Protein 4UOT (pdb70)

Foldseek 3Di:
DVVVVVVVVVVVVVVVVVVVVVVVVVVVVVVVD/DVVVVVVVVVVVVVVVVVVVVVVVVVVVVVVVD/DVVVVVVVVVVVVVVVVVVVVVVVVVVVVVVVD/DVVVVVVVVVVVVVVVVVVVVVVVVVVVVVVVD/DVVVVVVVVVVVVVVVVVVVVVVVVVVVVVVVD

Secondary structure (P-SEA, 3-state):
caaaaaaaaaaaaaaaaaaaaaaaaaaaaaaac/caaaaaaaaaaaaaaaaaaaaaaaaaaaaaaac/caaaaaaaaaaaaaaaaaaaaaaaaaaaaaaac/caaaaaaaaaaaaaaaaaaaaaaaaaaaaaaac/caaaaaaaaaaaaaaaaaaaaaaaaaaaaaaac

Structure (mmCIF, N/CA/C/O backbone):
data_4UOT
#
_entry.id   4UOT
#
_cell.length_a   55.400
_cell.length_b   88.020
_cell.length_c   103.710
_cell.angle_alpha   90.00
_cell.angle_beta   90.00
_cell.angle_gamma   90.00
#
_symmetry.space_group_name_H-M   'C 2 2 21'
#
loop_
_entity.id
_entity.type
_entity.pdbx_description
1 polymer 'DESIGNED HELICAL BUNDLE 5H2L'
2 water water
#
loop_
_atom_site.group_PDB
_atom_site.id
_atom_site.type_symbol
_atom_site.label_atom_id
_atom_site.label_alt_id
_atom_site.label_comp_id
_atom_site.label_asym_id
_atom_site.label_entity_id
_atom_site.label_seq_id
_atom_site.pdbx_PDB_ins_code
_atom_site.Cartn_x
_atom_site.Cartn_y
_atom_site.Cartn_z
_atom_site.occupancy
_atom_site.B_iso_or_equiv
_atom_site.auth_seq_id
_atom_site.auth_comp_id
_atom_site.auth_asym_id
_atom_site.auth_atom_id
_atom_site.pdbx_PDB_model_num
ATOM 7 N N A THR A 1 2 ? -8.353 -6.642 14.705 0.50 10.39 1 THR A N 1
ATOM 8 N N B THR A 1 2 ? -8.253 -6.642 14.705 0.50 10.45 1 THR A N 1
ATOM 9 C CA A THR A 1 2 ? -7.937 -7.746 13.828 0.50 12.32 1 THR A CA 1
ATOM 10 C CA B THR A 1 2 ? -7.837 -7.746 13.828 0.50 12.31 1 THR A CA 1
ATOM 11 C C A THR A 1 2 ? -6.446 -7.963 13.820 0.50 11.35 1 THR A C 1
ATOM 12 C C B THR A 1 2 ? -6.346 -7.963 13.820 0.50 11.40 1 THR A C 1
ATOM 13 O O A THR A 1 2 ? -5.997 -9.114 13.820 0.50 13.33 1 T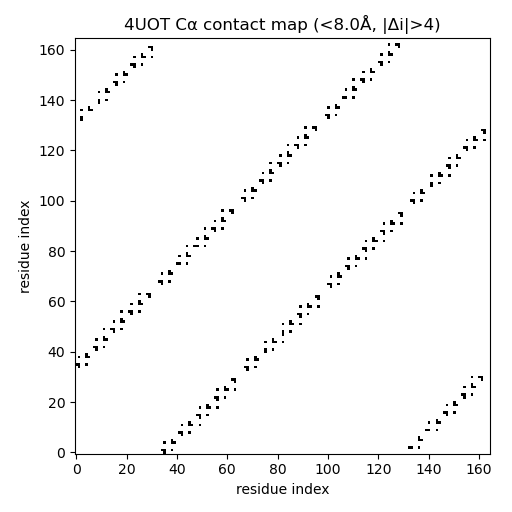HR A O 1
ATOM 14 O O B THR A 1 2 ? -5.897 -9.114 13.820 0.50 13.33 1 THR A O 1
ATOM 21 N N . GLN A 1 3 ? -5.669 -6.889 13.815 1.00 8.53 2 GLN A N 1
ATOM 22 C CA . GLN A 1 3 ? -4.209 -7.022 13.776 1.00 10.29 2 GLN A CA 1
ATOM 23 C C . GLN A 1 3 ? -3.655 -7.653 15.057 1.00 12.76 2 GLN A C 1
ATOM 24 O O . GLN A 1 3 ? -2.743 -8.479 15.002 1.00 13.01 2 GLN A O 1
ATOM 30 N N . GLU A 1 4 ? -4.235 -7.270 16.178 1.00 11.36 3 GLU A N 1
ATOM 31 C CA . GLU A 1 4 ? -3.804 -7.847 17.442 1.00 10.16 3 GLU A CA 1
ATOM 32 C C . GLU A 1 4 ? -4.083 -9.375 17.429 1.00 11.14 3 GLU A C 1
ATOM 33 O O . GLU A 1 4 ? -3.296 -10.161 17.856 1.00 9.43 3 GLU A O 1
ATOM 39 N N . TYR A 1 5 ? -5.240 -9.752 16.888 1.00 8.49 4 TYR A N 1
ATOM 40 C CA . TYR A 1 5 ? -5.592 -11.136 16.831 1.00 9.72 4 TYR A CA 1
ATOM 41 C C . TYR A 1 5 ? -4.595 -11.961 15.985 1.00 12.66 4 TYR A C 1
ATOM 42 O O . TYR A 1 5 ? -4.246 -13.036 16.327 1.00 8.99 4 TYR A O 1
ATOM 51 N N . LEU A 1 6 ? -4.256 -11.441 14.826 1.00 7.39 5 LEU A N 1
ATOM 52 C CA . LEU A 1 6 ? -3.320 -12.110 13.956 1.00 8.95 5 LEU A CA 1
ATOM 53 C C . LEU A 1 6 ? -1.895 -12.193 14.576 1.00 8.75 5 LEU A C 1
ATOM 54 O O . LEU A 1 6 ? -1.256 -13.166 14.432 1.00 8.79 5 LEU A O 1
ATOM 59 N N . LEU A 1 7 ? -1.488 -11.131 15.239 1.00 5.86 6 LEU A N 1
ATOM 60 C CA . LEU A 1 7 ? -0.176 -11.177 15.890 1.00 6.57 6 LEU A CA 1
ATOM 61 C C . LEU A 1 7 ? -0.200 -12.293 16.928 1.00 9.78 6 LEU A C 1
ATOM 62 O O . LEU A 1 7 ? 0.736 -12.951 17.099 1.00 9.43 6 LEU A O 1
ATOM 67 N N . LYS A 1 8 ? -1.312 -12.416 17.625 1.00 8.03 7 LYS A N 1
ATOM 68 C CA . LYS A 1 8 ? -1.428 -13.498 18.614 1.00 7.20 7 LYS A CA 1
ATOM 69 C C . LYS A 1 8 ? -1.438 -14.892 17.982 1.00 12.02 7 LYS A C 1
ATOM 70 O O . LYS A 1 8 ? -0.917 -15.836 18.540 1.00 11.88 7 LYS A O 1
ATOM 76 N N . GLU A 1 9 ? -2.097 -15.004 16.841 1.00 8.66 8 GLU A N 1
ATOM 77 C CA . GLU A 1 9 ? -2.035 -16.248 16.113 1.00 10.57 8 GLU A CA 1
ATOM 78 C C . GLU A 1 9 ? -0.573 -16.551 15.678 1.00 9.96 8 GLU A C 1
ATOM 79 O O . GLU A 1 9 ? -0.143 -17.667 15.676 1.00 9.66 8 GLU A O 1
ATOM 85 N N . ILE A 1 10 ? 0.151 -15.510 15.287 1.00 6.28 9 ILE A N 1
ATOM 86 C CA . ILE A 1 10 ? 1.556 -15.707 14.921 1.00 5.40 9 ILE A CA 1
ATOM 87 C C . ILE A 1 10 ? 2.365 -16.208 16.147 1.00 9.05 9 ILE A C 1
ATOM 88 O O . ILE A 1 10 ? 3.184 -17.067 16.031 1.00 8.51 9 ILE A O 1
ATOM 93 N N . MET A 1 11 ? 2.085 -15.615 17.291 1.00 5.33 10 MET A N 1
ATOM 94 C CA . MET A 1 11 ? 2.760 -16.065 18.496 1.00 9.29 10 MET A CA 1
ATOM 95 C C . MET A 1 11 ? 2.472 -17.556 18.735 1.00 10.09 10 MET A C 1
ATOM 96 O O . MET A 1 11 ? 3.349 -18.248 19.080 1.00 10.99 10 MET A O 1
ATOM 101 N N . LYS A 1 12 ? 1.248 -18.010 18.514 1.00 8.30 11 LYS A N 1
ATOM 102 C CA . LYS A 1 12 ? 0.965 -19.439 18.721 1.00 7.32 11 LYS A CA 1
ATOM 103 C C . LYS A 1 12 ? 1.774 -20.310 17.775 1.00 8.39 11 LYS A C 1
ATOM 104 O O . LYS A 1 12 ? 2.222 -21.342 18.159 1.00 9.97 11 LYS A O 1
ATOM 110 N N . LEU A 1 13 ? 1.908 -19.863 16.533 1.00 6.31 12 LEU A N 1
ATOM 111 C CA . LEU A 1 13 ? 2.760 -20.631 15.598 1.00 8.11 12 LEU A CA 1
ATOM 112 C C . LEU A 1 13 ? 4.261 -20.678 16.023 1.00 9.86 12 LEU A C 1
ATOM 113 O O . LEU A 1 13 ? 4.911 -21.655 15.818 1.00 7.72 12 LEU A O 1
ATOM 118 N N . LEU A 1 14 ? 4.736 -19.575 16.530 1.00 3.96 13 LEU A N 1
ATOM 119 C CA . LEU A 1 14 ? 6.122 -19.519 16.900 1.00 7.35 13 LEU A CA 1
ATOM 120 C C . LEU A 1 14 ? 6.372 -20.461 18.090 1.00 9.67 13 LEU A C 1
ATOM 121 O O . LEU A 1 14 ? 7.359 -21.096 18.183 1.00 8.60 13 LEU A O 1
ATOM 126 N N . LYS A 1 15 ? 5.438 -20.456 19.007 1.00 6.10 14 LYS A N 1
ATOM 127 C CA . LYS A 1 15 ? 5.479 -21.415 20.115 1.00 9.18 14 LYS A CA 1
ATOM 128 C C . LYS A 1 15 ? 5.471 -22.876 19.689 1.00 8.61 14 LYS A C 1
ATOM 129 O O . LYS A 1 15 ? 6.093 -23.686 20.259 1.00 9.79 14 LYS A O 1
ATOM 135 N N . GLU A 1 16 ? 4.699 -23.153 18.681 1.00 7.53 15 GLU A N 1
ATOM 136 C CA . GLU A 1 16 ? 4.688 -24.478 18.124 1.00 10.43 15 GLU A CA 1
ATOM 137 C C . GLU A 1 16 ? 6.056 -24.825 17.493 1.00 12.04 15 GLU A C 1
ATOM 138 O O . GLU A 1 16 ? 6.558 -25.903 17.693 1.00 9.30 15 GLU A O 1
ATOM 144 N N A GLN A 1 17 ? 6.669 -23.861 16.806 0.50 6.25 16 GLN A N 1
ATOM 145 N N B GLN A 1 17 ? 6.769 -23.861 16.806 0.50 6.29 16 GLN A N 1
ATOM 146 C CA A GLN A 1 17 ? 7.980 -24.130 16.257 0.50 6.38 16 GLN A CA 1
ATOM 147 C CA B GLN A 1 17 ?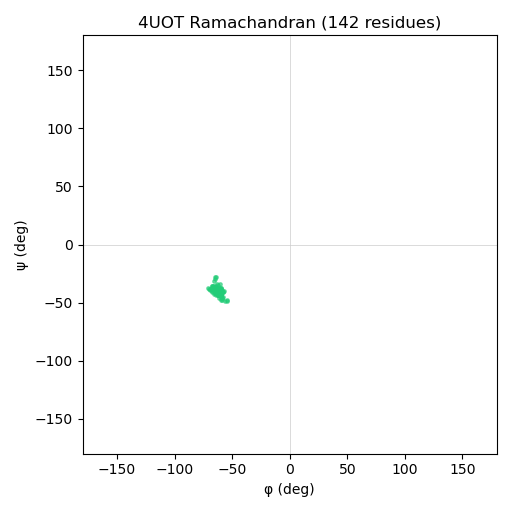 8.080 -24.130 16.257 0.50 6.40 16 GLN A CA 1
ATOM 148 C C A GLN A 1 17 ? 8.970 -24.424 17.387 0.50 9.45 16 GLN A C 1
ATOM 149 C C B GLN A 1 17 ? 9.070 -24.424 17.387 0.50 9.50 16 GLN A C 1
ATOM 150 O O A GLN A 1 17 ? 9.738 -25.266 17.299 0.50 8.36 16 GLN A O 1
ATOM 151 O O B GLN A 1 17 ? 9.838 -25.266 17.299 0.50 8.35 16 GLN A O 1
ATOM 162 N N . ILE A 1 18 ? 8.876 -23.657 18.451 1.00 6.53 17 ILE A N 1
ATOM 163 C CA . ILE A 1 18 ? 9.782 -23.834 19.589 1.00 6.60 17 ILE A CA 1
ATOM 164 C C . ILE A 1 18 ? 9.601 -25.239 20.170 1.00 8.28 17 ILE A C 1
ATOM 165 O O . ILE A 1 18 ? 10.536 -25.873 20.517 1.00 9.03 17 ILE A O 1
ATOM 170 N N . LYS A 1 19 ? 8.373 -25.675 20.264 1.00 6.64 18 LYS A N 1
ATOM 171 C CA . LYS A 1 19 ? 8.123 -26.999 20.824 1.00 7.61 18 LYS A CA 1
ATOM 172 C C . LYS A 1 19 ? 8.798 -28.081 19.930 1.00 10.57 18 LYS A C 1
ATOM 173 O O . LYS A 1 19 ? 9.374 -29.018 20.436 1.00 9.59 18 LYS A O 1
ATOM 179 N N . LEU 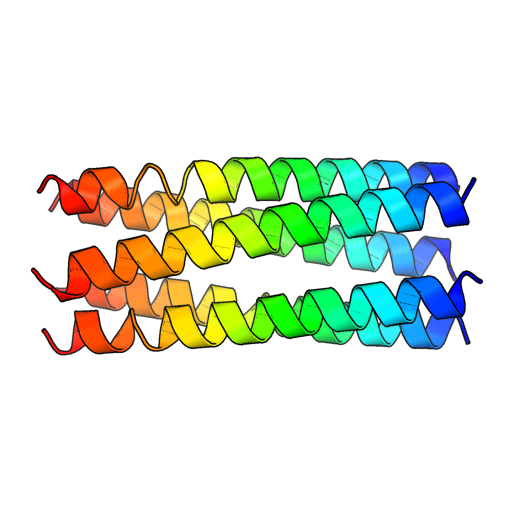A 1 20 ? 8.667 -27.889 18.616 1.00 5.56 19 LEU A N 1
ATOM 180 C CA . LEU A 1 20 ? 9.286 -28.809 17.673 1.00 6.62 19 LEU A CA 1
ATOM 181 C C . LEU A 1 20 ? 10.817 -28.765 17.746 1.00 9.90 19 LEU A C 1
ATOM 182 O O . LEU A 1 20 ? 11.452 -29.760 17.629 1.00 8.29 19 LEU A O 1
ATOM 187 N N . LEU A 1 21 ? 11.345 -27.567 17.889 1.00 4.62 20 LEU A N 1
ATOM 188 C CA . LEU A 1 21 ? 12.773 -27.435 18.005 1.00 5.77 20 LEU A CA 1
ATOM 189 C C . LEU A 1 21 ? 13.271 -28.172 19.273 1.00 10.29 20 LEU A C 1
ATOM 190 O O . LEU A 1 21 ? 14.316 -28.761 19.247 1.00 8.40 20 LEU A O 1
ATOM 195 N N . LYS A 1 22 ? 12.513 -28.071 20.351 1.00 4.99 21 LYS A N 1
ATOM 196 C CA . LYS A 1 22 ? 12.877 -28.823 21.534 1.00 6.23 21 LYS A CA 1
ATOM 197 C C . LYS A 1 22 ? 12.832 -30.360 21.310 1.00 9.44 21 LYS A C 1
ATOM 198 O O . LYS A 1 22 ? 13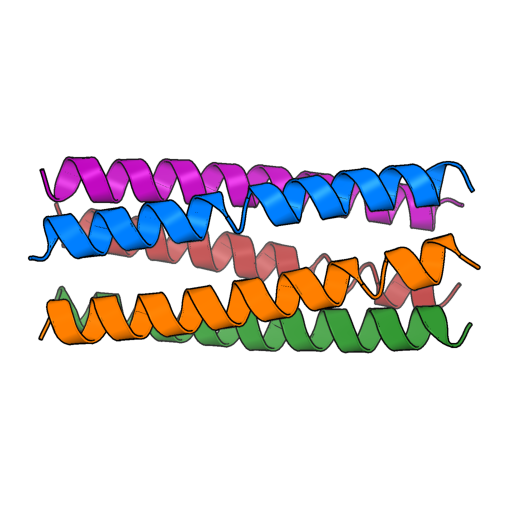.637 -31.067 21.850 1.00 10.38 21 LYS A O 1
ATOM 204 N N . GLU A 1 23 ? 11.870 -30.825 20.543 1.00 5.29 22 GLU A N 1
ATOM 205 C CA . GLU A 1 23 ? 11.760 -32.222 20.212 1.00 7.84 22 GLU A CA 1
ATOM 206 C C . GLU A 1 23 ? 12.968 -32.654 19.388 1.00 10.99 22 GLU A C 1
ATOM 207 O O . GLU A 1 23 ? 13.516 -33.700 19.601 1.00 9.51 22 GLU A O 1
ATOM 213 N N . GLN A 1 24 ? 13.388 -31.794 18.471 1.00 8.79 23 GLN A N 1
ATOM 214 C CA . GLN A 1 24 ? 14.569 -32.121 17.688 1.00 7.67 23 GLN A CA 1
ATOM 215 C C . GLN A 1 24 ? 15.836 -32.320 18.563 1.00 11.76 23 GLN A C 1
ATOM 216 O O . GLN A 1 24 ? 16.595 -33.174 18.366 1.00 7.73 23 GLN A O 1
ATOM 222 N N . ILE A 1 25 ? 15.988 -31.432 19.533 1.00 7.33 24 ILE A N 1
ATOM 223 C CA . ILE A 1 25 ? 17.097 -31.496 20.473 1.00 4.28 24 ILE A CA 1
ATOM 224 C C . ILE A 1 25 ? 17.020 -32.807 21.286 1.00 8.60 24 ILE A C 1
ATOM 225 O O . ILE A 1 25 ? 18.005 -33.435 21.498 1.00 9.11 24 ILE A O 1
ATOM 230 N N . LYS A 1 26 ? 15.823 -33.171 21.669 1.00 7.38 25 LYS A N 1
ATOM 231 C CA . LYS A 1 26 ? 15.680 -34.437 22.413 1.00 9.04 25 LYS A CA 1
ATOM 232 C C . LYS A 1 26 ? 16.164 -35.626 21.546 1.00 12.29 25 LYS A C 1
ATOM 233 O O . LYS A 1 26 ? 16.875 -36.474 22.002 1.00 12.34 25 LYS A O 1
ATOM 239 N N . MET A 1 27 ? 15.791 -35.608 20.292 1.00 9.44 26 MET A N 1
ATOM 240 C CA . MET A 1 27 ? 16.201 -36.637 19.365 1.00 9.85 26 MET A CA 1
ATOM 241 C C . MET A 1 27 ? 17.702 -36.653 19.092 1.00 11.88 26 MET A C 1
ATOM 242 O O . MET A 1 27 ? 18.284 -37.667 18.973 1.00 8.14 26 MET A O 1
ATOM 247 N N . LEU A 1 28 ? 18.283 -35.477 18.997 1.00 5.19 27 LEU A N 1
ATOM 248 C CA . LEU A 1 28 ? 19.710 -35.404 18.818 1.00 7.30 27 LEU A CA 1
ATOM 249 C C . LEU A 1 28 ? 20.444 -35.998 20.024 1.00 7.55 27 LEU A C 1
ATOM 250 O O . LEU A 1 28 ? 21.454 -36.582 19.888 1.00 8.51 27 LEU A O 1
ATOM 255 N N . LYS A 1 29 ? 19.899 -35.730 21.209 1.00 7.37 28 LYS A N 1
ATOM 256 C CA . LYS A 1 29 ? 20.496 -36.322 22.404 1.00 10.06 28 LYS A CA 1
ATOM 257 C C . LYS A 1 29 ? 20.401 -37.843 22.409 1.00 11.58 28 LYS A C 1
ATOM 258 O O . LYS A 1 29 ? 21.289 -38.493 22.858 1.00 9.97 28 LYS A O 1
ATOM 264 N N . GLU A 1 30 ? 19.298 -38.358 21.911 1.00 7.92 29 GLU A N 1
ATOM 265 C CA . GLU A 1 30 ? 19.192 -39.783 21.741 1.00 9.39 29 GLU A CA 1
ATOM 266 C C . GLU A 1 30 ? 20.248 -40.313 20.752 1.00 12.67 29 GLU A C 1
ATOM 267 O O . GLU A 1 30 ? 20.802 -41.311 20.976 1.00 9.62 29 GLU A O 1
ATOM 273 N N . LEU A 1 31 ? 20.437 -39.597 19.651 1.00 6.59 30 LEU A N 1
ATOM 274 C CA . LEU A 1 31 ? 21.442 -40.010 18.696 1.00 8.19 30 LEU A CA 1
ATOM 275 C C . LEU A 1 31 ? 22.827 -39.971 19.326 1.00 7.84 30 LEU A C 1
ATOM 276 O O . LEU A 1 31 ? 23.669 -40.749 18.987 1.00 8.76 30 LEU A O 1
ATOM 281 N N . GLU A 1 32 ? 23.053 -38.970 20.138 1.00 6.64 31 GLU A N 1
ATOM 282 C CA . GLU A 1 32 ? 24.352 -38.861 20.782 1.00 8.73 31 GLU A CA 1
ATOM 283 C C . GLU A 1 32 ? 24.601 -40.057 21.703 1.00 8.72 31 GLU A C 1
ATOM 284 O O . GLU A 1 32 ? 25.736 -40.529 21.814 1.00 11.10 31 GLU A O 1
ATOM 290 N N . LYS A 1 33 ? 23.549 -40.573 22.341 1.00 5.48 32 LYS A N 1
ATOM 291 C CA . LYS A 1 33 ? 23.734 -41.777 23.161 1.00 7.24 32 LYS A CA 1
ATOM 292 C C . LYS A 1 33 ? 24.138 -43.009 22.341 1.00 8.22 32 LYS A C 1
ATOM 293 O O . LYS A 1 33 ? 24.804 -43.907 22.853 1.00 7.79 32 LYS A O 1
ATOM 299 N N . GLN A 1 34 ? 23.732 -43.052 21.075 1.00 7.10 33 GLN A N 1
ATOM 300 C CA . GLN A 1 34 ? 24.071 -44.179 20.211 1.00 12.58 33 GLN A CA 1
ATOM 301 C C . GLN A 1 34 ? 25.519 -44.101 19.757 1.00 13.48 33 GLN A C 1
ATOM 311 N N . THR B 1 2 ? -4.501 -4.135 4.225 1.00 6.88 1 THR B N 1
ATOM 312 C CA . THR B 1 2 ? -3.290 -4.762 3.687 1.00 6.46 1 THR B CA 1
ATOM 313 C C . THR B 1 2 ? -2.444 -5.417 4.762 1.00 7.52 1 THR B C 1
ATOM 314 O O . THR B 1 2 ? -1.921 -6.503 4.547 1.00 7.07 1 THR B O 1
ATOM 318 N N . GLN B 1 3 ? -2.276 -4.839 5.912 1.00 5.48 2 GLN B N 1
ATOM 319 C CA . GLN B 1 3 ? -1.515 -5.497 6.976 1.00 7.86 2 GLN B CA 1
ATOM 320 C C . GLN B 1 3 ? -2.107 -6.819 7.389 1.00 8.67 2 GLN B C 1
ATOM 321 O O . GLN B 1 3 ? -1.386 -7.716 7.592 1.00 9.93 2 GLN B O 1
ATOM 327 N N . GLU B 1 4 ? -3.392 -6.908 7.472 1.00 6.23 3 GLU B N 1
ATOM 328 C CA . GLU B 1 4 ? -4.024 -8.181 7.774 1.00 10.28 3 GLU B CA 1
ATOM 329 C C . GLU B 1 4 ? -3.728 -9.249 6.729 1.00 11.30 3 GLU B C 1
ATOM 330 O O . GLU B 1 4 ? -3.447 -10.356 7.023 1.00 9.69 3 GLU B O 1
ATOM 336 N N . TYR B 1 5 ? -3.798 -8.827 5.478 1.00 8.75 4 TYR B N 1
ATOM 337 C CA . TYR B 1 5 ? -3.466 -9.703 4.360 1.00 7.85 4 TYR B CA 1
ATOM 338 C C . TYR B 1 5 ? -2.050 -10.265 4.517 1.00 7.70 4 TYR B C 1
ATOM 339 O O . TYR B 1 5 ? -1.823 -11.475 4.409 1.00 7.78 4 TYR B O 1
ATOM 348 N N . LEU B 1 6 ? -1.108 -9.375 4.795 1.00 6.45 5 LEU B N 1
ATOM 349 C CA . LEU B 1 6 ? 0.292 -9.757 4.893 1.00 8.42 5 LEU B CA 1
ATOM 350 C C . LEU B 1 6 ? 0.547 -10.616 6.124 1.00 5.26 5 LEU B C 1
ATOM 351 O O . LEU B 1 6 ? 1.326 -11.558 6.062 1.00 8.51 5 LEU B O 1
ATOM 356 N N . LEU B 1 7 ? -0.094 -10.288 7.243 1.00 4.80 6 LEU B N 1
ATOM 357 C CA . LEU B 1 7 ? 0.036 -11.113 8.439 1.00 5.26 6 LEU B CA 1
ATOM 358 C C . LEU B 1 7 ? -0.491 -12.528 8.192 1.00 7.31 6 LEU B C 1
ATOM 359 O O . LEU B 1 7 ? 0.073 -13.504 8.691 1.00 6.96 6 LEU B O 1
ATOM 364 N N . LYS B 1 8 ? -1.573 -12.657 7.459 1.00 7.34 7 LYS B N 1
ATOM 365 C CA . LYS B 1 8 ? -2.078 -13.969 7.070 1.00 7.58 7 LYS B CA 1
ATOM 366 C C . LYS B 1 8 ? -1.127 -14.724 6.151 1.00 10.24 7 LYS B C 1
ATOM 367 O O . LYS B 1 8 ? -1.035 -15.914 6.199 1.00 10.20 7 LYS B O 1
ATOM 373 N N . GLU B 1 9 ? -0.482 -13.988 5.275 1.00 8.61 8 GLU B N 1
ATOM 374 C CA . GLU B 1 9 ? 0.524 -14.616 4.424 1.00 7.44 8 GLU B CA 1
ATOM 375 C C . GLU B 1 9 ? 1.705 -15.133 5.277 1.00 12.64 8 GLU B C 1
ATOM 376 O O . GLU B 1 9 ? 2.244 -16.174 4.998 1.00 9.82 8 GLU B O 1
ATOM 382 N N . ILE B 1 10 ? 2.106 -14.326 6.253 1.00 6.87 9 ILE B N 1
ATOM 383 C CA . ILE B 1 10 ? 3.153 -14.731 7.174 1.00 6.51 9 ILE B CA 1
ATOM 384 C C . ILE B 1 10 ? 2.723 -15.998 7.957 1.00 8.20 9 ILE B C 1
ATOM 385 O O . ILE B 1 10 ? 3.480 -16.886 8.105 1.00 7.35 9 ILE B O 1
ATOM 390 N N . MET B 1 11 ? 1.494 -16.042 8.390 1.00 6.11 10 MET B N 1
ATOM 391 C CA . MET B 1 11 ? 0.996 -17.227 9.080 1.00 7.58 10 MET B CA 1
ATOM 392 C C . MET B 1 11 ? 1.129 -18.468 8.152 1.00 8.50 10 MET B C 1
ATOM 393 O O . MET B 1 11 ? 1.548 -19.520 8.604 1.00 9.01 10 MET B O 1
ATOM 398 N N . LYS B 1 12 ? 0.815 -18.283 6.867 1.00 7.76 11 LYS B N 1
ATOM 399 C CA . LYS B 1 12 ? 1.004 -19.436 5.965 1.00 10.12 11 LYS B CA 1
ATOM 400 C C . LYS B 1 12 ? 2.468 -19.908 5.882 1.00 8.53 11 LYS B C 1
ATOM 401 O O . LYS B 1 12 ? 2.724 -21.052 5.813 1.00 8.69 11 LYS B O 1
ATOM 407 N N . LEU B 1 13 ? 3.370 -18.953 5.821 1.00 9.73 12 LEU B N 1
ATOM 408 C CA . LEU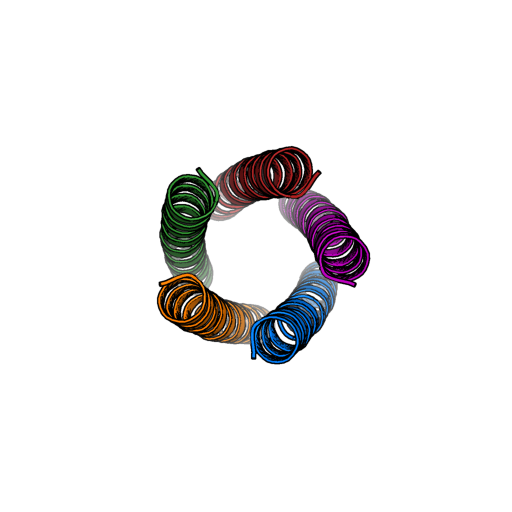 B 1 13 ? 4.782 -19.308 5.735 1.00 6.78 12 LEU B CA 1
ATOM 409 C C . LEU B 1 13 ? 5.238 -20.033 7.035 1.00 8.43 12 LEU B C 1
ATOM 410 O O . LEU B 1 13 ? 5.988 -20.937 6.990 1.00 8.67 12 LEU B O 1
ATOM 415 N N . LEU B 1 14 ? 4.765 -19.536 8.159 1.00 5.75 13 LEU B N 1
ATOM 416 C CA . LEU B 1 14 ? 5.082 -20.185 9.417 1.00 8.47 13 LEU B CA 1
ATOM 417 C C . LEU B 1 14 ? 4.530 -21.620 9.458 1.00 10.60 13 LEU B C 1
ATOM 418 O O . LEU B 1 14 ? 5.138 -22.485 10.011 1.00 6.74 13 LEU B O 1
ATOM 423 N N . LYS B 1 15 ? 3.340 -21.821 8.926 1.00 5.00 14 LYS B N 1
ATOM 424 C CA . LYS B 1 15 ? 2.777 -23.163 8.893 1.00 7.98 14 LYS B CA 1
ATOM 425 C C . LYS B 1 15 ? 3.602 -24.109 8.005 1.00 12.68 14 LYS B C 1
ATOM 426 O O . LYS B 1 15 ? 3.769 -25.252 8.279 1.00 10.53 14 LYS B O 1
ATOM 432 N N . GLU B 1 16 ? 4.068 -23.565 6.906 1.00 9.47 15 GLU B N 1
ATOM 433 C CA . GLU B 1 16 ? 4.963 -24.325 6.037 1.00 8.61 15 GLU B CA 1
ATOM 434 C C . GLU B 1 16 ? 6.222 -24.710 6.829 1.00 9.85 15 GLU B C 1
ATOM 435 O O . GLU B 1 16 ? 6.661 -25.784 6.733 1.00 10.77 15 GLU B O 1
ATOM 441 N N . GLN B 1 17 ? 6.772 -23.798 7.599 1.00 6.18 16 GLN B N 1
ATOM 442 C CA . GLN B 1 17 ? 7.975 -24.152 8.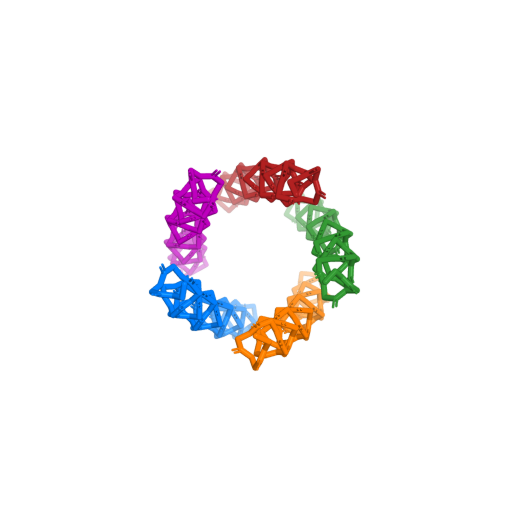373 1.00 7.03 16 GLN B CA 1
ATOM 443 C C . GLN B 1 17 ? 7.675 -25.255 9.378 1.00 11.07 16 GLN B C 1
ATOM 444 O O . GLN B 1 17 ? 8.420 -26.083 9.561 1.00 7.41 16 GLN B O 1
ATOM 450 N N . ILE B 1 18 ? 6.532 -25.177 10.018 1.00 6.58 17 ILE B N 1
ATOM 451 C CA . ILE B 1 18 ? 6.136 -26.185 11.000 1.00 9.13 17 ILE B CA 1
ATOM 452 C C . ILE B 1 18 ? 6.064 -27.568 10.329 1.00 10.32 17 ILE B C 1
ATOM 453 O O . ILE B 1 18 ? 6.545 -28.557 10.845 1.00 8.12 17 ILE B O 1
ATOM 458 N N . LYS B 1 19 ? 5.484 -27.573 9.149 1.00 7.34 18 LYS B N 1
ATOM 459 C CA . LYS B 1 19 ? 5.410 -28.831 8.426 1.00 9.18 18 LYS B CA 1
ATOM 460 C C . LYS B 1 19 ? 6.826 -29.423 8.131 1.00 10.34 18 LYS B C 1
ATOM 461 O O . LYS B 1 19 ? 7.071 -30.624 8.274 1.00 8.65 18 LYS B O 1
ATOM 467 N N . LEU B 1 20 ? 7.723 -28.541 7.736 1.00 6.82 19 LEU B N 1
ATOM 468 C CA . LEU B 1 20 ? 9.103 -28.970 7.485 1.00 7.16 19 LEU B CA 1
ATOM 469 C C . LEU B 1 20 ? 9.824 -29.448 8.728 1.00 10.62 19 LEU B C 1
ATOM 470 O O . LEU B 1 20 ? 10.561 -30.354 8.677 1.00 8.54 19 LEU B O 1
ATOM 475 N N . LEU B 1 21 ? 9.566 -28.751 9.830 1.00 5.46 20 LEU B N 1
ATOM 476 C CA . LEU B 1 21 ? 10.174 -29.190 11.086 1.00 6.08 20 LEU B CA 1
ATOM 477 C C . LEU B 1 21 ? 9.697 -30.612 11.481 1.00 8.04 20 LEU B C 1
ATOM 478 O O . LEU B 1 21 ? 10.466 -31.378 12.004 1.00 10.05 20 LEU B O 1
ATOM 483 N N . LYS B 1 22 ? 8.406 -30.857 11.263 1.00 5.53 21 LYS B N 1
ATOM 484 C CA . LYS B 1 22 ? 7.840 -32.171 11.565 1.00 8.57 21 LYS B CA 1
ATOM 485 C C . LYS B 1 22 ? 8.509 -33.235 10.694 1.00 11.40 21 LYS B C 1
ATOM 486 O O . LYS B 1 22 ? 8.801 -34.297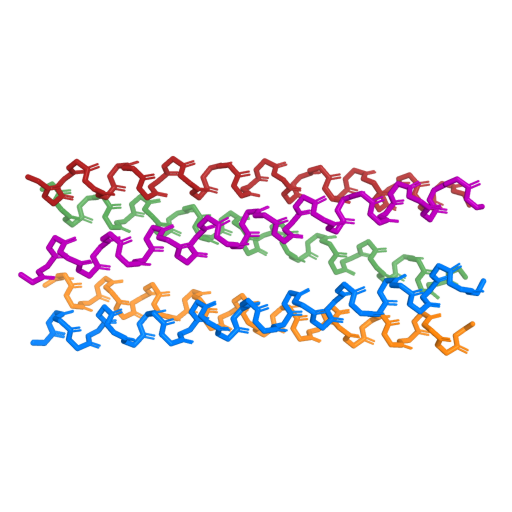 11.144 1.00 10.33 21 LYS B O 1
ATOM 492 N N . GLU B 1 23 ? 8.749 -32.901 9.472 1.00 7.32 22 GLU B N 1
ATOM 493 C CA . GLU B 1 23 ? 9.435 -33.803 8.603 1.00 9.34 22 GLU B CA 1
ATOM 494 C C . GLU B 1 23 ? 10.873 -34.060 9.084 1.00 13.40 22 GLU B C 1
ATOM 495 O O . GLU B 1 23 ? 11.345 -35.155 8.995 1.00 10.80 22 GLU B O 1
ATOM 501 N N . GLN B 1 24 ? 11.546 -33.034 9.555 1.00 9.04 23 GLN B N 1
ATOM 502 C CA . GLN B 1 24 ? 12.865 -33.264 10.104 1.00 9.93 23 GLN B CA 1
ATOM 503 C C . GLN B 1 24 ? 12.795 -34.245 11.274 1.00 11.32 23 GLN B C 1
ATOM 504 O O . GLN B 1 24 ? 13.608 -35.097 11.381 1.00 7.07 23 GLN B O 1
ATOM 510 N N . ILE B 1 25 ? 11.793 -34.067 12.117 1.00 7.08 24 ILE B N 1
ATOM 511 C CA . ILE B 1 25 ? 11.683 -34.932 13.266 1.00 8.17 24 ILE B CA 1
ATOM 512 C C . ILE B 1 25 ? 11.510 -36.390 12.824 1.00 10.14 24 ILE B C 1
ATOM 513 O O . ILE B 1 25 ? 12.051 -37.314 13.396 1.00 8.04 24 ILE B O 1
ATOM 518 N N . LYS B 1 26 ? 10.701 -36.534 11.799 1.00 8.39 25 LYS B N 1
ATOM 519 C CA . LYS B 1 26 ? 10.482 -37.865 11.270 1.00 8.46 25 LYS B CA 1
ATOM 520 C C . LYS B 1 26 ? 11.790 -38.500 10.751 1.00 12.77 25 LYS B C 1
ATOM 521 O O . LYS B 1 26 ? 12.017 -39.633 10.901 1.00 9.91 25 LYS B O 1
ATOM 527 N N A MET B 1 27 ? 12.608 -37.703 10.108 0.50 8.22 26 MET B N 1
ATOM 528 N N B MET B 1 27 ? 12.621 -37.701 10.133 0.50 8.23 26 MET B N 1
ATOM 529 C CA A MET B 1 27 ? 13.892 -38.193 9.652 0.50 7.55 26 MET B CA 1
ATOM 530 C CA B MET B 1 27 ? 13.858 -38.248 9.649 0.50 7.54 26 MET B CA 1
ATOM 531 C C A MET B 1 27 ? 14.840 -38.541 10.823 0.50 9.01 26 MET B C 1
ATOM 532 C C B MET B 1 27 ? 14.874 -38.520 10.803 0.50 9.00 26 MET B C 1
ATOM 533 O O A MET B 1 27 ? 15.551 -39.471 10.780 0.50 7.62 26 MET B O 1
ATOM 534 O O B MET B 1 27 ? 15.555 -39.471 10.784 0.50 7.62 26 MET B O 1
ATOM 543 N N . LEU B 1 28 ? 14.803 -37.709 11.842 1.00 6.08 27 LEU B N 1
ATOM 544 C CA . LEU B 1 28 ? 15.617 -37.982 13.019 1.00 6.67 27 LEU B CA 1
ATOM 545 C C . LEU B 1 28 ? 15.194 -39.296 13.660 1.00 10.18 27 LEU B C 1
ATOM 546 O O . LEU B 1 28 ? 16.037 -40.047 14.152 1.00 7.91 27 LEU B O 1
ATOM 551 N N . LYS B 1 29 ? 13.893 -39.564 13.615 1.00 8.58 28 LYS B N 1
ATOM 552 C CA . LYS B 1 29 ? 13.365 -40.817 14.119 1.00 9.13 28 LYS B CA 1
ATOM 553 C C . LYS B 1 29 ? 13.869 -42.008 13.327 1.00 11.17 28 LYS B C 1
ATOM 554 O O . LYS B 1 29 ? 14.213 -43.005 13.884 1.00 12.57 28 LYS B O 1
ATOM 560 N N . GLU B 1 30 ? 13.916 -41.844 12.033 1.00 7.76 29 GLU B N 1
ATOM 561 C CA . GLU B 1 30 ? 14.494 -42.885 11.182 1.00 9.36 29 GLU B CA 1
ATOM 562 C C . GLU B 1 30 ? 15.975 -43.107 11.504 1.00 8.62 29 GLU B C 1
ATOM 563 O O . GLU B 1 30 ? 16.439 -44.256 11.535 1.00 8.23 29 GLU B O 1
ATOM 569 N N . LEU B 1 31 ? 16.710 -42.026 11.748 1.00 7.69 30 LEU B N 1
ATOM 570 C CA . LEU B 1 31 ? 18.118 -42.163 12.132 1.00 6.45 30 LEU B CA 1
ATOM 571 C C . LEU B 1 31 ? 18.261 -42.874 13.473 1.00 8.79 30 LEU B C 1
ATOM 572 O O . LEU B 1 31 ? 19.179 -43.661 13.676 1.00 7.95 30 LEU B O 1
ATOM 577 N N . GLU B 1 32 ? 17.351 -42.611 14.400 1.00 7.74 31 GLU B N 1
ATOM 578 C CA . GLU B 1 32 ? 17.407 -43.305 15.679 1.00 10.53 31 GLU B CA 1
ATOM 579 C C . GLU B 1 32 ? 17.164 -44.794 15.523 1.00 12.04 31 GLU B C 1
ATOM 580 O O . GLU B 1 32 ? 17.697 -45.567 16.238 1.00 12.59 31 GLU B O 1
ATOM 586 N N . LYS B 1 33 ? 16.269 -45.132 14.613 1.00 6.14 32 LYS B N 1
ATOM 587 C CA . LYS B 1 33 ? 16.010 -46.559 14.414 1.00 8.36 32 LYS B CA 1
ATOM 588 C C . LYS B 1 33 ? 17.233 -47.294 13.883 1.00 13.28 32 LYS B C 1
ATOM 589 O O . LYS B 1 33 ? 17.405 -48.490 14.131 1.00 11.91 32 LYS B O 1
ATOM 595 N N . GLN B 1 34 ? 18.095 -46.579 13.165 1.00 7.97 33 GLN B N 1
ATOM 596 C CA . GLN B 1 34 ? 19.327 -47.190 12.674 1.00 10.83 33 GLN B CA 1
ATOM 597 C C . GLN B 1 34 ? 20.340 -47.288 13.811 1.00 12.31 33 GLN B C 1
ATOM 607 N N . THR C 1 2 ? 5.316 2.142 5.008 1.00 5.87 1 THR C N 1
ATOM 608 C CA . THR C 1 2 ? 6.559 1.474 5.394 1.00 6.69 1 THR C CA 1
ATOM 609 C C . THR C 1 2 ? 6.301 0.175 6.114 1.00 5.76 1 THR C C 1
ATOM 610 O O . THR C 1 2 ? 7.024 -0.793 5.890 1.00 7.15 1 THR C O 1
ATOM 614 N N . GLN C 1 3 ? 5.256 0.101 6.919 1.00 7.25 2 GLN C N 1
ATOM 615 C CA . GLN C 1 3 ? 4.971 -1.123 7.639 1.00 7.67 2 GLN C CA 1
ATOM 616 C C . GLN C 1 3 ? 4.614 -2.286 6.687 1.00 11.48 2 GLN C C 1
ATOM 617 O O . GLN C 1 3 ? 5.036 -3.381 6.892 1.00 6.33 2 GLN C O 1
ATOM 623 N N . GLU C 1 4 ? 3.851 -2.004 5.655 1.00 6.46 3 GLU C N 1
ATOM 624 C CA . GLU C 1 4 ? 3.547 -3.036 4.656 1.00 7.73 3 GLU C CA 1
ATOM 625 C C . GLU C 1 4 ? 4.823 -3.515 3.953 1.00 6.39 3 GLU C C 1
ATOM 626 O O . GLU C 1 4 ? 5.025 -4.719 3.713 1.00 7.04 3 GLU C O 1
ATOM 632 N N . TYR C 1 5 ? 5.682 -2.551 3.626 1.00 6.13 4 TYR C N 1
ATOM 633 C CA . TYR C 1 5 ? 6.963 -2.833 2.991 1.00 7.61 4 TYR C CA 1
ATOM 634 C C . TYR C 1 5 ? 7.813 -3.775 3.849 1.00 9.86 4 TYR C C 1
ATOM 635 O O . TYR C 1 5 ? 8.420 -4.741 3.358 1.00 7.81 4 TYR C O 1
ATOM 644 N N . LEU C 1 6 ? 7.861 -3.480 5.142 1.00 6.56 5 LEU C N 1
ATOM 645 C CA . LEU C 1 6 ? 8.685 -4.267 6.056 1.00 4.73 5 LEU C CA 1
ATOM 646 C C . LEU C 1 6 ? 8.103 -5.657 6.283 1.00 7.79 5 LEU C C 1
ATOM 647 O O . LEU C 1 6 ? 8.845 -6.630 6.393 1.00 6.10 5 LEU C O 1
ATOM 652 N N . LEU C 1 7 ? 6.779 -5.760 6.349 1.00 4.57 6 LEU C N 1
ATOM 653 C CA . LEU C 1 7 ? 6.149 -7.074 6.465 1.00 4.85 6 LEU C CA 1
ATOM 654 C C . LEU C 1 7 ? 6.476 -7.927 5.242 1.00 7.32 6 LEU C C 1
ATOM 655 O O . LEU C 1 7 ? 6.685 -9.136 5.360 1.00 6.82 6 LEU C O 1
ATOM 660 N N . LYS C 1 8 ? 6.531 -7.293 4.074 1.00 7.52 7 LYS C N 1
ATOM 661 C CA . LYS C 1 8 ? 6.929 -8.011 2.863 1.00 6.23 7 LYS C CA 1
ATOM 662 C C . LYS C 1 8 ? 8.411 -8.444 2.895 1.00 6.38 7 LYS C C 1
ATOM 663 O O . LYS C 1 8 ? 8.772 -9.526 2.406 1.00 8.36 7 LYS C O 1
ATOM 669 N N . GLU C 1 9 ? 9.270 -7.617 3.489 1.00 6.21 8 GLU C N 1
ATOM 670 C CA . GLU C 1 9 ? 10.670 -8.023 3.679 1.00 8.63 8 GLU C CA 1
ATOM 671 C C . GLU C 1 9 ? 10.781 -9.224 4.630 1.00 9.47 8 GLU C C 1
ATOM 672 O O . GLU C 1 9 ? 11.597 -10.144 4.432 1.00 7.58 8 GLU C O 1
ATOM 678 N N . ILE C 1 10 ? 9.950 -9.205 5.668 1.00 7.17 9 ILE C N 1
ATOM 679 C CA . ILE C 1 10 ? 9.888 -10.323 6.612 1.00 5.38 9 ILE C CA 1
ATOM 680 C C . ILE C 1 10 ? 9.441 -11.609 5.897 1.00 9.80 9 ILE C C 1
ATOM 681 O O . ILE C 1 10 ? 10.011 -12.685 6.106 1.00 6.93 9 ILE C O 1
ATOM 686 N N . MET C 1 11 ? 8.432 -11.496 5.036 1.00 6.17 10 MET C N 1
ATOM 687 C CA . MET C 1 11 ? 8.024 -12.638 4.219 1.00 6.02 10 MET C CA 1
ATOM 688 C C . MET C 1 11 ? 9.172 -13.185 3.369 1.00 5.93 10 MET C C 1
ATOM 689 O O . MET C 1 11 ? 9.331 -14.405 3.261 1.00 9.66 10 MET C O 1
ATOM 694 N N . LYS C 1 12 ? 9.986 -12.310 2.811 1.00 7.35 11 LYS C N 1
ATOM 695 C CA . LYS C 1 12 ? 11.114 -12.818 2.028 1.00 7.76 11 LYS C CA 1
ATOM 696 C C . LYS C 1 12 ? 12.114 -13.656 2.876 1.00 9.12 11 LYS C C 1
ATOM 697 O O . LYS C 1 12 ? 12.662 -14.637 2.454 1.00 7.80 11 LYS C O 1
ATOM 703 N N . LEU C 1 13 ? 12.336 -13.167 4.083 1.00 5.71 12 LEU C N 1
ATOM 704 C CA . LEU C 1 13 ? 13.237 -13.869 4.993 1.00 5.56 12 LEU C CA 1
ATOM 705 C C . LEU C 1 13 ? 12.674 -15.239 5.405 1.00 8.52 12 LEU C C 1
ATOM 706 O O . LEU C 1 13 ? 13.377 -16.149 5.507 1.00 6.56 12 LEU C O 1
ATOM 711 N N . LEU C 1 14 ? 11.380 -15.292 5.650 1.00 6.12 13 LEU C N 1
ATOM 712 C CA . LEU C 1 14 ? 10.749 -16.549 5.976 1.00 5.23 13 LEU C CA 1
ATOM 713 C C . LEU C 1 14 ? 10.859 -17.549 4.808 1.00 8.37 13 LEU C C 1
ATOM 714 O O . LEU C 1 14 ? 11.066 -18.674 4.986 1.00 7.83 13 LEU C O 1
ATOM 719 N N . LYS C 1 15 ? 10.697 -17.024 3.596 1.00 6.22 14 LYS C N 1
ATOM 720 C CA . LYS C 1 15 ? 10.918 -17.864 2.423 1.00 8.91 14 LYS C CA 1
ATOM 721 C C . LYS C 1 15 ? 12.333 -18.414 2.338 1.00 10.25 14 LYS C C 1
ATOM 722 O O . LYS C 1 15 ? 12.528 -19.560 1.980 1.00 10.05 14 LYS C O 1
ATOM 728 N N . GLU C 1 16 ? 13.358 -17.622 2.642 1.00 7.49 15 GLU C N 1
ATOM 729 C CA . GLU C 1 16 ? 14.704 -18.104 2.734 1.00 11.68 15 GLU C CA 1
ATOM 730 C C . GLU C 1 16 ? 14.817 -19.216 3.799 1.00 12.41 15 GLU C C 1
ATOM 731 O O . GLU C 1 16 ? 15.460 -20.216 3.608 1.00 9.79 15 GLU C O 1
ATOM 737 N N . GLN C 1 17 ? 14.255 -18.935 4.927 1.00 7.82 16 GLN C N 1
ATOM 738 C CA . GLN C 1 17 ? 14.360 -19.975 5.947 1.00 6.17 16 GLN C CA 1
ATOM 739 C C . GLN C 1 17 ? 13.736 -21.308 5.447 1.00 10.09 16 GLN C C 1
ATOM 740 O O . GLN C 1 17 ? 14.234 -22.334 5.689 1.00 10.45 16 GLN C O 1
ATOM 746 N N . ILE C 1 18 ? 12.606 -21.209 4.769 1.00 6.77 17 ILE C N 1
ATOM 747 C CA . ILE C 1 18 ? 11.931 -22.412 4.279 1.00 6.77 17 ILE C CA 1
ATOM 748 C C . ILE C 1 18 ? 12.834 -23.181 3.287 1.00 6.29 17 ILE C C 1
ATOM 749 O O . ILE C 1 18 ? 12.927 -24.356 3.308 1.00 6.95 17 ILE C O 1
ATOM 754 N N . LYS C 1 19 ? 13.483 -22.403 2.458 1.00 6.88 18 LYS C N 1
ATOM 755 C CA . LYS C 1 19 ? 14.416 -23.020 1.515 1.00 6.58 18 LYS C CA 1
ATOM 756 C C . LYS C 1 19 ? 15.525 -23.785 2.280 1.00 10.69 18 LYS C C 1
ATOM 757 O O . LYS C 1 19 ? 15.911 -24.899 1.913 1.00 10.03 18 LYS C O 1
ATOM 763 N N . LEU C 1 20 ? 16.046 -23.124 3.299 1.00 7.38 19 LEU C N 1
ATOM 764 C CA . LEU C 1 20 ? 17.075 -23.750 4.117 1.00 6.37 19 LEU C CA 1
ATOM 765 C C . LEU C 1 20 ? 16.576 -24.994 4.873 1.00 10.71 19 LEU C C 1
ATOM 766 O O . LEU C 1 20 ? 17.277 -25.928 4.981 1.00 8.24 19 LEU C O 1
ATOM 771 N N . LEU C 1 21 ? 15.377 -24.943 5.384 1.00 4.69 20 LEU C N 1
ATOM 772 C CA . LEU C 1 21 ? 14.811 -26.105 6.036 1.00 4.71 20 LEU C CA 1
ATOM 773 C C . LEU C 1 21 ? 14.696 -27.290 5.060 1.00 8.71 20 LEU C C 1
ATOM 774 O O . LEU C 1 21 ? 14.913 -28.382 5.416 1.00 9.82 20 LEU C O 1
ATOM 779 N N . LYS C 1 22 ? 14.330 -26.977 3.823 1.00 6.06 21 LYS C N 1
ATOM 780 C CA . LYS C 1 22 ? 14.291 -28.035 2.819 1.00 7.46 21 LYS C CA 1
ATOM 781 C C . LYS C 1 22 ? 15.650 -28.643 2.579 1.00 9.60 21 LYS C C 1
ATOM 782 O O . LYS C 1 22 ? 15.716 -29.788 2.327 1.00 9.71 21 LYS C O 1
ATOM 788 N N . GLU C 1 23 ? 16.675 -27.832 2.580 1.00 6.43 22 GLU C N 1
ATOM 789 C CA . GLU C 1 23 ? 18.020 -28.334 2.358 1.00 8.77 22 GLU C CA 1
ATOM 790 C C . GLU C 1 23 ? 18.456 -29.220 3.512 1.00 11.46 22 GLU C C 1
ATOM 791 O O . GLU C 1 23 ? 19.186 -30.151 3.290 1.00 8.37 22 GLU C O 1
ATOM 797 N N . GLN C 1 24 ? 18.026 -28.861 4.730 1.00 7.82 23 GLN C N 1
ATOM 798 C CA . GLN C 1 24 ? 18.343 -29.716 5.870 1.00 8.36 23 GLN C CA 1
ATOM 799 C C . GLN C 1 24 ? 17.724 -31.087 5.722 1.00 9.12 23 GLN C C 1
ATOM 800 O O . GLN C 1 24 ? 18.307 -32.057 6.018 1.00 8.37 23 GLN C O 1
ATOM 806 N N . ILE C 1 25 ? 16.505 -31.083 5.267 1.00 6.54 24 ILE C N 1
ATOM 807 C CA . ILE C 1 25 ? 15.805 -32.328 5.064 1.00 6.10 24 ILE C CA 1
ATOM 808 C C . ILE C 1 25 ? 16.554 -33.193 4.033 1.00 10.28 24 ILE C C 1
ATOM 809 O O . ILE C 1 25 ? 16.721 -34.364 4.248 1.00 12.01 24 ILE C O 1
ATOM 814 N N . LYS C 1 26 ? 17.030 -32.562 2.988 1.00 7.28 25 LYS C N 1
ATOM 815 C CA . LYS C 1 26 ? 17.768 -33.317 1.989 1.00 11.23 25 LYS C CA 1
ATOM 816 C C . LYS C 1 26 ? 19.025 -33.942 2.597 1.00 11.40 25 LYS C C 1
ATOM 817 O O . LYS C 1 26 ? 19.380 -35.071 2.288 1.00 10.68 25 LYS C O 1
ATOM 823 N N . MET C 1 27 ? 19.699 -33.152 3.400 1.00 5.97 26 MET C N 1
ATOM 824 C CA . MET C 1 27 ? 20.892 -33.673 4.030 1.00 6.80 26 MET C CA 1
ATOM 825 C C . MET C 1 27 ? 20.559 -34.837 5.003 1.00 9.14 26 MET C C 1
ATOM 826 O O . MET C 1 27 ? 21.286 -35.776 5.095 1.00 6.82 26 MET C O 1
ATOM 831 N N . LEU C 1 28 ? 19.462 -34.704 5.748 1.00 3.91 27 LEU C N 1
ATOM 832 C CA . LEU C 1 28 ? 19.077 -35.771 6.644 1.00 4.51 27 LEU C CA 1
ATOM 833 C C . LEU C 1 28 ? 18.795 -37.068 5.871 1.00 9.56 27 LEU C C 1
ATOM 834 O O . LEU C 1 28 ? 19.028 -38.133 6.346 1.00 6.15 27 LEU C O 1
ATOM 839 N N . LYS C 1 29 ? 18.209 -36.898 4.705 1.00 7.99 28 LYS C N 1
ATOM 840 C CA . LYS C 1 29 ? 17.961 -38.055 3.852 1.00 9.05 28 LYS C CA 1
ATOM 841 C C . LYS C 1 29 ? 19.264 -38.735 3.364 1.00 8.93 28 LYS C C 1
ATOM 842 O O . LYS C 1 29 ? 19.347 -39.934 3.299 1.00 9.78 28 LYS C O 1
ATOM 848 N N . GLU C 1 30 ? 20.244 -37.909 3.069 1.00 6.02 29 GLU C N 1
ATOM 849 C CA . GLU C 1 30 ? 21.562 -38.469 2.753 1.00 7.16 29 GLU C CA 1
ATOM 850 C C . GLU C 1 30 ? 22.115 -39.248 3.966 1.00 9.95 29 GLU C C 1
ATOM 851 O O . GLU C 1 30 ? 22.705 -40.246 3.803 1.00 10.07 29 GLU C O 1
ATOM 857 N N . LEU C 1 31 ? 21.955 -38.699 5.168 1.00 5.98 30 LEU C N 1
ATOM 858 C CA . LEU C 1 31 ? 22.466 -39.416 6.357 1.00 5.22 30 LEU C CA 1
ATOM 859 C C . LEU C 1 31 ? 21.733 -40.754 6.527 1.00 8.53 30 LEU C C 1
ATOM 860 O O . LEU C 1 31 ? 22.264 -41.718 6.965 1.00 7.51 30 LEU C O 1
ATOM 865 N N . GLU C 1 32 ? 20.444 -40.713 6.268 1.00 4.19 31 GLU C N 1
ATOM 866 C CA . GLU C 1 32 ? 19.626 -41.887 6.426 1.00 6.27 31 GLU C CA 1
ATOM 867 C C . GLU C 1 32 ? 20.027 -42.986 5.420 1.00 11.94 31 GLU C C 1
ATOM 868 O O . GLU C 1 32 ? 19.912 -44.126 5.695 1.00 10.07 31 GLU C O 1
ATOM 874 N N . LYS C 1 33 ? 20.493 -42.554 4.256 1.00 5.35 32 LYS C N 1
ATOM 875 C CA . LYS C 1 33 ? 20.966 -43.549 3.276 1.00 6.06 32 LYS C CA 1
ATOM 876 C C . LYS C 1 33 ? 22.110 -44.359 3.865 1.00 7.61 32 LYS C C 1
ATOM 877 O O . LYS C 1 33 ? 22.204 -45.532 3.627 1.00 10.19 32 LYS C O 1
ATOM 883 N N . GLN C 1 34 ? 22.943 -43.666 4.627 1.00 5.91 33 GLN C N 1
ATOM 884 C CA . GLN C 1 34 ? 24.130 -44.290 5.212 1.00 8.91 33 GLN C CA 1
ATOM 885 C C . GLN C 1 34 ? 23.780 -45.264 6.329 1.00 14.74 33 GLN C C 1
ATOM 895 N N . THR D 1 2 ? 7.713 3.555 16.330 1.00 5.17 1 THR D N 1
ATOM 896 C CA . THR D 1 2 ? 8.060 2.313 17.035 1.00 7.94 1 THR D CA 1
ATOM 897 C C . THR D 1 2 ? 7.814 1.046 16.246 1.00 9.16 1 THR D C 1
ATOM 898 O O . THR D 1 2 ? 8.641 0.127 16.291 1.00 7.01 1 THR D O 1
ATOM 902 N N . GLN D 1 3 ? 6.750 0.975 15.560 1.00 6.72 2 GLN D N 1
ATOM 903 C CA . GLN D 1 3 ? 6.434 -0.265 14.817 1.00 9.12 2 GLN D CA 1
ATOM 904 C C . GLN D 1 3 ? 7.466 -0.571 13.719 1.00 11.44 2 GLN D C 1
ATOM 905 O O . GLN D 1 3 ? 7.875 -1.682 13.549 1.00 8.04 2 GLN D O 1
ATOM 911 N N . GLU D 1 4 ? 7.864 0.463 12.981 1.00 8.38 3 GLU D N 1
ATOM 912 C CA . GLU D 1 4 ? 8.923 0.298 11.982 1.00 8.26 3 GLU D CA 1
ATOM 913 C C . GLU D 1 4 ? 10.218 -0.192 12.622 1.00 8.17 3 GLU D C 1
ATOM 914 O O . GLU D 1 4 ? 10.863 -1.116 12.112 1.00 8.76 3 GLU D O 1
ATOM 920 N N . TYR D 1 5 ? 10.592 0.442 13.735 1.00 6.61 4 TYR D N 1
ATOM 921 C CA . TYR D 1 5 ? 11.778 0.048 14.491 1.00 5.78 4 TYR D CA 1
ATOM 922 C C . TYR D 1 5 ? 11.739 -1.436 14.880 1.00 9.13 4 TYR D C 1
ATOM 923 O O . TYR D 1 5 ? 12.707 -2.174 14.665 1.00 6.65 4 TYR D O 1
ATOM 932 N N . LEU D 1 6 ? 10.611 -1.863 15.440 1.00 5.14 5 LEU D N 1
ATOM 933 C CA . LEU D 1 6 ? 10.461 -3.237 15.919 1.00 4.70 5 LEU D CA 1
ATOM 934 C C . LEU D 1 6 ? 10.413 -4.243 14.774 1.00 5.16 5 LEU D C 1
ATOM 935 O O . LEU D 1 6 ? 10.968 -5.338 14.885 1.00 6.59 5 LEU D O 1
ATOM 940 N N . LEU D 1 7 ? 9.765 -3.888 13.673 1.00 3.94 6 LEU D N 1
ATOM 941 C CA . LEU D 1 7 ? 9.797 -4.766 12.500 1.00 3.61 6 LEU D CA 1
ATOM 942 C C . LEU D 1 7 ? 11.220 -4.915 11.959 1.00 5.10 6 LEU D C 1
ATOM 943 O O . LEU D 1 7 ? 11.616 -6.008 11.532 1.00 7.14 6 LEU D O 1
ATOM 948 N N . LYS D 1 8 ? 11.995 -3.836 11.967 1.00 5.37 7 LYS D N 1
ATOM 949 C CA . LYS D 1 8 ? 13.404 -3.968 11.572 1.00 5.73 7 LYS D CA 1
ATOM 950 C C . LYS D 1 8 ? 14.207 -4.839 12.552 1.00 9.73 7 LYS D C 1
ATOM 951 O O . LYS D 1 8 ? 15.089 -5.606 12.141 1.00 6.38 7 LYS D O 1
ATOM 957 N N . GLU D 1 9 ? 13.914 -4.720 13.848 1.00 9.22 8 GLU D N 1
ATOM 958 C CA . GLU D 1 9 ? 14.561 -5.596 14.837 1.00 7.51 8 GLU D CA 1
ATOM 959 C C . GLU D 1 9 ? 14.228 -7.072 14.589 1.00 10.04 8 GLU D C 1
ATOM 960 O O . GLU D 1 9 ? 15.082 -7.973 14.720 1.00 10.39 8 GLU D O 1
ATOM 966 N N . ILE D 1 10 ? 12.970 -7.310 14.232 1.00 4.95 9 ILE D N 1
ATOM 967 C CA . ILE D 1 10 ? 12.517 -8.658 13.903 1.00 5.74 9 ILE D CA 1
ATOM 968 C C . ILE D 1 10 ? 13.276 -9.178 12.686 1.00 7.82 9 ILE D C 1
ATOM 969 O O . ILE D 1 10 ? 13.723 -10.338 12.659 1.00 6.08 9 ILE D O 1
ATOM 974 N N . MET D 1 11 ? 13.440 -8.320 11.680 1.00 5.76 10 MET D N 1
ATOM 975 C CA . MET D 1 11 ? 14.224 -8.709 10.503 1.00 5.46 10 MET D CA 1
ATOM 976 C C . MET D 1 11 ? 15.646 -9.112 10.898 1.00 8.18 10 MET D C 1
ATOM 977 O O . MET D 1 11 ? 16.189 -10.093 10.372 1.00 9.34 10 MET D O 1
ATOM 982 N N . LYS D 1 12 ? 16.248 -8.368 11.826 1.00 6.86 11 LYS D N 1
ATOM 983 C CA . LYS D 1 12 ? 17.585 -8.739 12.306 1.00 10.69 11 LYS D CA 1
ATOM 984 C C . LYS D 1 12 ? 17.610 -10.133 12.939 1.00 10.09 11 LYS D C 1
ATOM 985 O O . LYS D 1 12 ? 18.534 -10.923 12.690 1.00 8.02 11 LYS D O 1
ATOM 991 N N . LEU D 1 13 ? 16.605 -10.427 13.761 1.00 7.51 12 LEU D N 1
ATOM 992 C CA . LEU D 1 13 ? 16.521 -11.758 14.377 1.00 5.01 12 LEU D CA 1
ATOM 993 C C . LEU D 1 13 ? 16.321 -12.871 13.343 1.00 8.58 12 LEU D C 1
ATOM 994 O O . LEU D 1 13 ? 16.901 -13.959 13.462 1.00 7.59 12 LEU D O 1
ATOM 999 N N . LEU D 1 14 ? 15.494 -12.612 12.336 1.00 7.45 13 LEU D N 1
ATOM 1000 C CA . LEU D 1 14 ? 15.310 -13.607 11.279 1.00 8.22 13 LEU D CA 1
ATOM 1001 C C . LEU D 1 14 ? 16.615 -13.833 10.502 1.00 5.79 13 LEU D C 1
ATOM 1002 O O . LEU D 1 14 ? 16.912 -14.958 10.102 1.00 6.32 13 LEU D O 1
ATOM 1007 N N . LYS D 1 15 ? 17.398 -12.774 10.301 1.00 5.75 14 LYS D N 1
ATOM 1008 C CA . LYS D 1 15 ? 18.694 -12.940 9.623 1.00 8.40 14 LYS D CA 1
ATOM 1009 C C . LYS D 1 15 ? 19.681 -13.740 10.470 1.00 8.74 14 LYS D C 1
ATOM 1010 O O . LYS D 1 15 ? 20.471 -14.535 9.936 1.00 6.17 14 LYS D O 1
ATOM 1016 N N . GLU D 1 16 ? 19.629 -13.550 11.788 1.00 7.65 15 GLU D N 1
ATOM 1017 C CA . GLU D 1 16 ? 20.441 -14.393 12.668 1.00 7.94 15 GLU D CA 1
ATOM 1018 C C . GLU D 1 16 ? 20.023 -15.867 12.573 1.00 8.47 15 GLU D C 1
ATOM 1019 O O . GLU D 1 16 ? 20.874 -16.773 12.520 1.00 9.04 15 GLU D O 1
ATOM 1025 N N . GLN D 1 17 ? 18.726 -16.103 12.503 1.00 5.65 16 GLN D N 1
ATOM 1026 C CA . GLN D 1 17 ? 18.248 -17.473 12.380 1.00 6.96 16 GLN D CA 1
ATOM 1027 C C . GLN D 1 17 ? 18.760 -18.102 11.064 1.00 8.73 16 GLN D C 1
ATOM 1028 O O . GLN D 1 17 ? 19.181 -19.211 11.028 1.00 10.05 16 GLN D O 1
ATOM 1034 N N . ILE D 1 18 ? 18.712 -17.325 10.003 1.00 7.13 17 ILE D N 1
ATOM 1035 C CA . ILE D 1 18 ? 19.106 -17.831 8.688 1.00 6.94 17 ILE D CA 1
ATOM 1036 C C . ILE D 1 18 ? 20.583 -18.248 8.763 1.00 9.40 17 ILE D C 1
ATOM 1037 O O . ILE D 1 18 ? 21.001 -19.200 8.208 1.00 7.18 17 ILE D O 1
ATOM 1042 N N . LYS D 1 19 ? 21.328 -17.431 9.469 1.00 8.03 18 LYS D N 1
ATOM 1043 C CA . LYS D 1 19 ? 22.738 -17.687 9.597 1.00 8.20 18 LYS D CA 1
ATOM 1044 C C . LYS D 1 19 ? 22.961 -19.057 10.320 1.00 9.45 18 LYS D C 1
ATOM 1045 O O . LYS D 1 19 ? 23.797 -19.829 9.956 1.00 9.36 18 LYS D O 1
ATOM 1051 N N . LEU D 1 20 ? 22.181 -19.254 11.351 1.00 5.61 19 LEU D N 1
ATOM 1052 C CA . LEU D 1 20 ? 22.283 -20.450 12.122 1.00 5.45 19 LEU D CA 1
ATOM 1053 C C . LEU D 1 20 ? 21.834 -21.676 11.324 1.00 7.55 19 LEU D C 1
ATOM 1054 O O . LEU D 1 20 ? 22.351 -22.702 11.436 1.00 7.97 19 LEU D O 1
ATOM 1059 N N . LEU D 1 21 ? 20.816 -21.507 10.518 1.00 5.59 20 LEU D N 1
ATOM 1060 C CA . LEU D 1 21 ? 20.337 -22.617 9.693 1.00 6.62 20 LEU D CA 1
ATOM 1061 C C . LEU D 1 21 ? 21.408 -23.009 8.684 1.00 9.09 20 LEU D C 1
ATOM 1062 O O . LEU D 1 21 ? 21.623 -24.198 8.410 1.00 8.06 20 LEU D O 1
ATOM 1067 N N . LYS D 1 22 ? 22.083 -22.002 8.132 1.00 6.81 21 LYS D N 1
ATOM 1068 C CA . LYS D 1 22 ? 23.199 -22.290 7.229 1.00 6.26 21 LYS D CA 1
ATOM 1069 C C . LYS D 1 22 ? 24.313 -23.044 7.950 1.00 8.87 21 LYS D C 1
ATOM 1070 O O . LYS D 1 22 ? 24.917 -23.973 7.386 1.00 9.36 21 LYS D O 1
ATOM 1076 N N . GLU D 1 23 ? 24.590 -22.653 9.191 1.00 5.49 22 GLU D N 1
ATOM 1077 C CA . GLU D 1 23 ? 25.576 -23.393 9.982 1.00 7.93 22 GLU D CA 1
ATOM 1078 C C . GLU D 1 23 ? 25.156 -24.851 10.247 1.00 12.31 22 GLU D C 1
ATOM 1079 O O . GLU D 1 23 ? 25.989 -25.767 10.190 1.00 11.43 22 GLU D O 1
ATOM 1085 N N A GLN D 1 24 ? 23.871 -25.068 10.518 0.50 7.71 23 GLN D N 1
ATOM 1086 N N B GLN D 1 24 ? 23.971 -25.068 10.518 0.50 7.75 23 GLN D N 1
ATOM 1087 C CA A GLN D 1 24 ? 23.355 -26.430 10.684 0.50 8.92 23 GLN D CA 1
ATOM 1088 C CA B GLN D 1 24 ? 23.455 -26.430 10.684 0.50 8.89 23 GLN D CA 1
ATOM 1089 C C A GLN D 1 24 ? 23.548 -27.275 9.427 0.50 9.69 23 GLN D C 1
ATOM 1090 C C B GLN D 1 24 ? 23.648 -27.275 9.427 0.50 9.70 23 GLN D C 1
ATOM 1091 O O A GLN D 1 24 ? 23.941 -28.444 9.510 0.50 7.34 23 GLN D O 1
ATOM 1092 O O B GLN D 1 24 ? 24.041 -28.444 9.510 0.50 7.37 23 GLN D O 1
ATOM 1103 N N . ILE D 1 25 ? 23.258 -26.685 8.269 1.00 6.73 24 ILE D N 1
ATOM 1104 C CA . ILE D 1 25 ? 23.465 -27.375 6.996 1.00 7.97 24 ILE D CA 1
ATOM 1105 C C . ILE D 1 25 ? 24.938 -27.749 6.799 1.00 10.93 24 ILE D C 1
ATOM 1106 O O . ILE D 1 25 ? 25.256 -28.873 6.368 1.00 9.20 24 ILE D O 1
ATOM 1111 N N . LYS D 1 26 ? 25.829 -26.850 7.125 1.00 8.81 25 LYS D N 1
ATOM 1112 C CA . LYS D 1 26 ? 27.236 -27.147 7.020 1.00 8.97 25 LYS D CA 1
ATOM 1113 C C . LYS D 1 26 ? 27.650 -28.323 7.955 1.00 11.99 25 LYS D C 1
ATOM 1114 O O . LYS D 1 26 ? 28.409 -29.151 7.566 1.00 8.62 25 LYS D O 1
ATOM 1120 N N A MET D 1 27 ? 27.110 -28.320 9.174 0.50 9.16 26 MET D N 1
ATOM 1121 N N B MET D 1 27 ? 27.122 -28.370 9.165 0.50 9.18 26 MET D N 1
ATOM 1122 C CA A MET D 1 27 ? 27.386 -29.433 10.085 0.50 7.30 26 MET D CA 1
ATOM 1123 C CA B MET D 1 27 ? 27.436 -29.468 10.043 0.50 7.28 26 MET D CA 1
ATOM 1124 C C A MET D 1 27 ? 26.827 -30.767 9.581 0.50 8.16 26 MET D C 1
ATOM 1125 C C B MET D 1 27 ? 26.841 -30.799 9.562 0.50 8.16 26 MET D C 1
ATOM 1126 O O A MET D 1 27 ? 27.463 -31.815 9.732 0.50 8.18 26 MET D O 1
ATOM 1127 O O B MET D 1 27 ? 27.441 -31.806 9.707 0.50 8.19 26 MET D O 1
ATOM 1136 N N . LEU D 1 28 ? 25.633 -30.737 8.989 1.00 6.12 27 LEU D N 1
ATOM 1137 C CA . LEU D 1 28 ? 25.076 -31.950 8.392 1.00 6.14 27 LEU D CA 1
ATOM 1138 C C . LEU D 1 28 ? 25.958 -32.472 7.259 1.00 6.32 27 LEU D C 1
ATOM 1139 O O . LEU D 1 28 ? 26.098 -33.685 7.085 1.00 5.23 27 LEU D O 1
ATOM 1144 N N . LYS D 1 29 ? 26.550 -31.559 6.486 1.00 6.27 28 LYS D N 1
ATOM 1145 C CA . LYS D 1 29 ? 27.485 -31.983 5.441 1.00 7.31 28 LYS D CA 1
ATOM 1146 C C . LYS D 1 29 ? 28.768 -32.592 6.023 1.00 7.40 28 LYS D C 1
ATOM 1147 O O . LYS D 1 29 ? 29.315 -33.569 5.470 1.00 8.89 28 LYS D O 1
ATOM 1153 N N . GLU D 1 30 ? 29.223 -32.034 7.124 1.00 4.85 29 GLU D N 1
ATOM 1154 C CA . GLU D 1 30 ? 30.307 -32.713 7.843 1.00 7.09 29 GLU D CA 1
ATOM 1155 C C . GLU D 1 30 ? 29.924 -34.119 8.305 1.00 8.97 29 GLU D C 1
ATOM 1156 O O . GLU D 1 30 ? 30.725 -35.054 8.203 1.00 7.84 29 GLU D O 1
ATOM 1162 N N . LEU D 1 31 ? 28.787 -34.284 8.872 1.00 6.52 30 LEU D N 1
ATOM 1163 C CA . LEU D 1 31 ? 28.342 -35.624 9.264 1.00 4.57 30 LEU D CA 1
ATOM 1164 C C . LEU D 1 31 ? 28.267 -36.545 8.050 1.00 9.16 30 LEU D C 1
ATOM 1165 O O . LEU D 1 31 ? 28.617 -37.723 8.141 1.00 7.10 30 LEU D O 1
ATOM 1170 N N . GLU D 1 32 ? 27.821 -36.017 6.912 1.00 4.64 31 GLU D N 1
ATOM 1171 C CA . GLU D 1 32 ? 27.709 -36.844 5.711 1.00 6.11 31 GLU D CA 1
ATOM 1172 C C . GLU D 1 32 ? 29.079 -37.352 5.281 1.00 7.40 31 GLU D C 1
ATOM 1173 O O . GLU D 1 32 ? 29.211 -38.491 4.818 1.00 6.92 31 GLU D O 1
ATOM 1179 N N . LYS D 1 33 ? 30.098 -36.504 5.420 1.00 4.79 32 LYS D N 1
ATOM 1180 C CA . LYS D 1 33 ? 31.445 -36.927 5.039 1.00 7.39 32 LYS D CA 1
ATOM 1181 C C . LYS D 1 33 ? 31.909 -38.124 5.857 1.00 8.22 32 LYS D C 1
ATOM 1182 O O . LYS D 1 33 ? 32.627 -38.988 5.355 1.00 9.70 32 LYS D O 1
ATOM 1188 N N . GLN D 1 34 ? 31.489 -38.173 7.118 1.00 7.52 33 GLN D N 1
ATOM 1189 C CA . GLN D 1 34 ? 31.905 -39.251 8.005 1.00 10.94 33 GLN D CA 1
ATOM 1190 C C . GLN D 1 34 ? 31.167 -40.535 7.690 1.00 11.47 33 GLN D C 1
ATOM 1200 N N . THR E 1 2 ? -0.512 -1.694 22.420 1.00 3.48 1 THR E N 1
ATOM 1201 C CA . THR E 1 2 ? -0.579 -3.155 22.330 1.00 4.70 1 THR E CA 1
ATOM 1202 C C . THR E 1 2 ? 0.204 -3.722 21.172 1.00 5.38 1 THR E C 1
ATOM 1203 O O . THR E 1 2 ? 0.825 -4.791 21.310 1.00 7.28 1 THR E O 1
ATOM 1207 N N . GLN E 1 3 ? 0.197 -3.034 20.030 1.00 4.50 2 GLN E N 1
ATOM 1208 C CA . GLN E 1 3 ? 0.974 -3.497 18.875 1.00 8.97 2 GLN E CA 1
ATOM 1209 C C . GLN E 1 3 ? 2.474 -3.607 19.209 1.00 6.37 2 GLN E C 1
ATOM 1210 O O . GLN E 1 3 ? 3.111 -4.620 18.909 1.00 7.17 2 GLN E O 1
ATOM 1216 N N . GLU E 1 4 ? 3.018 -2.578 19.854 1.00 5.71 3 GLU E N 1
ATOM 1217 C CA . GLU E 1 4 ? 4.414 -2.584 20.304 1.00 8.28 3 GLU E CA 1
ATOM 1218 C C . GLU E 1 4 ? 4.681 -3.737 21.266 1.00 6.88 3 GLU E C 1
ATOM 1219 O O . GLU E 1 4 ? 5.675 -4.474 21.136 1.00 6.09 3 GLU E O 1
ATOM 1225 N N . TYR E 1 5 ? 3.797 -3.876 22.249 1.00 4.93 4 TYR E N 1
ATOM 1226 C CA . TYR E 1 5 ? 3.903 -4.962 23.217 1.00 6.57 4 TYR E CA 1
ATOM 1227 C C . TYR E 1 5 ? 3.966 -6.331 22.524 1.00 4.77 4 TYR E C 1
ATOM 1228 O O . TYR E 1 5 ? 4.824 -7.171 22.845 1.00 5.39 4 TYR E O 1
ATOM 1237 N N . LEU E 1 6 ? 3.059 -6.566 21.575 1.00 3.70 5 LEU E N 1
ATOM 1238 C CA . LEU E 1 6 ? 2.998 -7.867 20.904 1.00 4.72 5 LEU E CA 1
ATOM 1239 C C . LEU E 1 6 ? 4.197 -8.114 19.985 1.00 5.20 5 LEU E C 1
ATOM 1240 O O . LEU E 1 6 ? 4.711 -9.233 19.911 1.00 4.85 5 LEU E O 1
ATOM 1245 N N . LEU E 1 7 ? 4.663 -7.075 19.293 1.00 5.41 6 LEU E N 1
ATOM 1246 C CA . LEU E 1 7 ? 5.880 -7.239 18.501 1.00 5.32 6 LEU E CA 1
ATOM 1247 C C . LEU E 1 7 ? 7.074 -7.583 19.398 1.00 6.21 6 LEU E C 1
ATOM 1248 O O . LEU E 1 7 ? 7.920 -8.401 19.036 1.00 5.32 6 LEU E O 1
ATOM 1253 N N . LYS E 1 8 ? 7.143 -6.970 20.577 1.00 5.80 7 LYS E N 1
ATOM 1254 C CA . LYS E 1 8 ? 8.200 -7.339 21.524 1.00 5.31 7 LYS E CA 1
ATOM 1255 C C . LYS E 1 8 ? 8.070 -8.780 22.043 1.00 8.37 7 LYS E C 1
ATOM 1256 O O . LYS E 1 8 ? 9.083 -9.459 22.275 1.00 6.72 7 LYS E O 1
ATOM 1262 N N . GLU E 1 9 ? 6.837 -9.254 22.234 1.00 5.88 8 GLU E N 1
ATOM 1263 C CA . GLU E 1 9 ? 6.642 -10.651 22.632 1.00 5.51 8 GLU E CA 1
ATOM 1264 C C . GLU E 1 9 ? 7.125 -11.581 21.525 1.00 8.87 8 GLU E C 1
ATOM 1265 O O . GLU E 1 9 ? 7.744 -12.632 21.781 1.00 7.59 8 GLU E O 1
ATOM 1271 N N . ILE E 1 10 ? 6.829 -11.156 20.310 1.00 5.67 9 ILE E N 1
ATOM 1272 C CA . ILE E 1 10 ? 7.280 -11.954 19.163 1.00 5.28 9 ILE E CA 1
ATOM 1273 C C . ILE E 1 10 ? 8.843 -12.021 19.113 1.00 6.68 9 ILE E C 1
ATOM 1274 O O . ILE E 1 10 ? 9.419 -13.030 18.877 1.00 7.13 9 ILE E O 1
ATOM 1279 N N . MET E 1 11 ? 9.487 -10.906 19.414 1.00 5.30 10 MET E N 1
ATOM 1280 C CA . MET E 1 11 ? 10.943 -10.875 19.457 1.00 5.08 10 MET E CA 1
ATOM 1281 C C . MET E 1 11 ? 11.432 -11.863 20.532 1.00 7.51 10 MET E C 1
ATOM 1282 O O . MET E 1 11 ? 12.389 -12.522 20.353 1.00 7.09 10 MET E O 1
ATOM 1287 N N . LYS E 1 12 ? 10.732 -11.909 21.654 1.00 6.50 11 LYS E N 1
ATOM 1288 C CA . LYS E 1 12 ? 11.201 -12.810 22.712 1.00 4.74 11 LYS E CA 1
ATOM 1289 C C . LYS E 1 12 ? 11.166 -14.269 22.188 1.00 9.96 11 LYS E C 1
ATOM 1290 O O . LYS E 1 12 ? 12.030 -15.048 22.480 1.00 7.79 11 LYS E O 1
ATOM 1296 N N . LEU E 1 13 ? 10.104 -14.602 21.480 1.00 4.34 12 LEU E N 1
ATOM 1297 C CA . LEU E 1 13 ? 9.966 -15.941 20.955 1.00 6.57 12 LEU E CA 1
ATOM 1298 C C . LEU E 1 13 ? 11.058 -16.265 19.891 1.00 9.81 12 LEU E C 1
ATOM 1299 O O . LEU E 1 13 ? 11.582 -17.323 19.840 1.00 6.08 12 LEU E O 1
ATOM 1304 N N . LEU E 1 14 ? 11.341 -15.266 19.061 1.00 5.51 13 LEU E N 1
ATOM 1305 C CA . LEU E 1 14 ? 12.381 -15.428 18.078 1.00 6.22 13 LEU E CA 1
ATOM 1306 C C . LEU E 1 14 ? 13.743 -15.654 18.759 1.00 8.78 13 LEU E C 1
ATOM 1307 O O . LEU E 1 14 ? 14.532 -16.394 18.293 1.00 8.29 13 LEU E O 1
ATOM 1312 N N . LYS E 1 15 ? 13.958 -14.942 19.861 1.00 5.97 14 LYS E N 1
ATOM 1313 C CA . LYS E 1 15 ? 15.225 -15.150 20.586 1.00 7.40 14 LYS E CA 1
ATOM 1314 C C . LYS E 1 15 ? 15.303 -16.531 21.160 1.00 8.41 14 LYS E C 1
ATOM 1315 O O . LYS E 1 15 ? 16.355 -17.103 21.223 1.00 9.02 14 LYS E O 1
ATOM 1321 N N . GLU E 1 16 ? 14.176 -17.021 21.640 1.00 7.27 15 GLU E N 1
ATOM 1322 C CA . GLU E 1 16 ? 14.166 -18.375 22.161 1.00 9.29 15 GLU E CA 1
ATOM 1323 C C . GLU E 1 16 ? 14.496 -19.377 21.026 1.00 10.13 15 GLU E C 1
ATOM 1324 O O . GLU E 1 16 ? 15.260 -20.284 21.216 1.00 8.47 15 GLU E O 1
ATOM 1330 N N . GLN E 1 17 ? 13.932 -19.149 19.841 1.00 6.03 16 GLN E N 1
ATOM 1331 C CA . GLN E 1 17 ? 14.291 -20.028 18.726 1.00 5.96 16 GLN E CA 1
ATOM 1332 C C . GLN E 1 17 ? 15.789 -19.964 18.441 1.00 8.19 16 GLN E C 1
ATOM 1333 O O . GLN E 1 17 ? 16.382 -20.948 18.213 1.00 8.35 16 GLN E O 1
ATOM 1339 N N . ILE E 1 18 ? 16.343 -18.766 18.483 1.00 5.98 17 ILE E N 1
ATOM 1340 C CA . ILE E 1 18 ? 17.774 -18.636 18.223 1.00 7.24 17 ILE E CA 1
ATOM 1341 C C . ILE E 1 18 ? 18.586 -19.438 19.261 1.00 7.56 17 ILE E C 1
ATOM 1342 O O . ILE E 1 18 ? 19.509 -20.091 18.927 1.00 7.75 17 ILE E O 1
ATOM 1347 N N . LYS E 1 19 ? 18.181 -19.332 20.499 1.00 7.42 18 LYS E N 1
ATOM 1348 C CA . LYS E 1 19 ? 18.871 -20.062 21.536 1.00 7.41 18 LYS E CA 1
ATOM 1349 C C . LYS E 1 19 ? 18.823 -21.597 21.256 1.00 10.70 18 LYS E C 1
ATOM 1350 O O . LYS E 1 19 ? 19.773 -22.290 21.476 1.00 9.20 18 LYS E O 1
ATOM 1356 N N . LEU E 1 20 ? 17.676 -22.068 20.838 1.00 6.95 19 LEU E N 1
ATOM 1357 C CA . LEU E 1 20 ? 17.511 -23.477 20.519 1.00 7.95 19 LEU E CA 1
ATOM 1358 C C . LEU E 1 20 ? 18.310 -23.916 19.285 1.00 8.03 19 LEU E C 1
ATOM 1359 O O .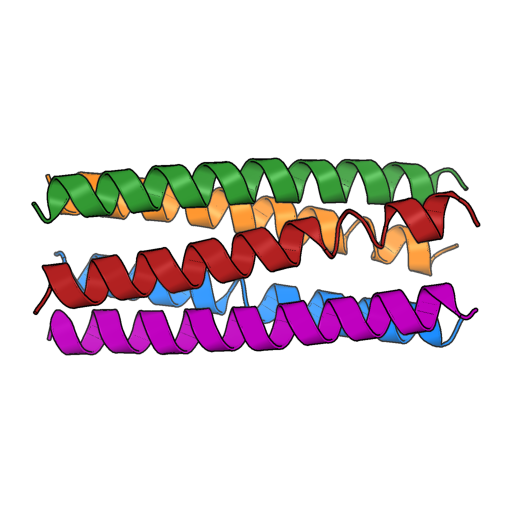 LEU E 1 20 ? 18.843 -24.943 19.264 1.00 8.64 19 LEU E O 1
ATOM 1364 N N . LEU E 1 21 ? 18.343 -23.071 18.278 1.00 7.16 20 LEU E N 1
ATOM 1365 C CA . LEU E 1 21 ? 19.143 -23.405 17.104 1.00 8.25 20 LEU E CA 1
ATOM 1366 C C . LEU E 1 21 ? 20.638 -23.534 17.487 1.00 8.60 20 LEU E C 1
ATOM 1367 O O . LEU E 1 21 ? 21.322 -24.356 16.976 1.00 10.45 20 LEU E O 1
ATOM 1372 N N . LYS E 1 22 ? 21.107 -22.645 18.344 1.00 7.32 21 LYS E N 1
ATOM 1373 C CA . LYS E 1 22 ? 22.495 -22.737 18.796 1.00 8.55 21 LYS E CA 1
ATOM 1374 C C . LYS E 1 22 ? 22.725 -24.059 19.567 1.00 8.78 21 LYS E C 1
ATOM 1375 O O . LYS E 1 22 ? 23.750 -24.681 19.448 1.00 9.53 21 LYS E O 1
ATOM 1381 N N . GLU E 1 23 ? 21.727 -24.424 20.367 1.00 7.91 22 GLU E N 1
ATOM 1382 C CA . GLU E 1 23 ? 21.818 -25.712 21.042 1.00 11.95 22 GLU E CA 1
ATOM 1383 C C . GLU E 1 23 ? 21.901 -26.909 20.037 1.00 13.99 22 GLU E C 1
ATOM 1384 O O . GLU E 1 23 ? 22.672 -27.799 20.223 1.00 10.62 22 GLU E O 1
ATOM 1390 N N . GLN E 1 24 ? 21.106 -26.860 18.974 1.00 7.87 23 GLN E N 1
ATOM 1391 C CA . GLN E 1 24 ? 21.180 -27.927 17.978 1.00 6.27 23 GLN E CA 1
ATOM 1392 C C . GLN E 1 24 ? 22.583 -27.988 17.363 1.00 10.02 23 GLN E C 1
ATOM 1393 O O . GLN E 1 24 ? 23.078 -29.041 17.092 1.00 8.41 23 GLN E O 1
ATOM 1399 N N . ILE E 1 25 ? 23.135 -26.825 17.135 1.00 6.44 24 ILE E N 1
ATOM 1400 C CA . ILE E 1 25 ? 24.440 -26.788 16.505 1.00 8.76 24 ILE E CA 1
ATOM 1401 C C . ILE E 1 25 ? 25.496 -27.419 17.421 1.00 9.08 24 ILE E C 1
ATOM 1402 O O . ILE E 1 25 ? 26.329 -28.162 16.978 1.00 9.98 24 ILE E O 1
ATOM 1407 N N . LYS E 1 26 ? 25.382 -27.087 18.690 1.00 8.29 25 LYS E N 1
ATOM 1408 C CA . LYS E 1 26 ? 26.289 -27.700 19.630 1.00 10.47 25 LYS E CA 1
ATOM 1409 C C . LYS E 1 26 ? 26.131 -29.223 19.599 1.00 13.27 25 LYS E C 1
ATOM 1410 O O . LYS E 1 26 ? 27.092 -29.913 19.703 1.00 10.86 25 LYS E O 1
ATOM 1416 N N . MET E 1 27 ? 24.925 -29.723 19.505 1.00 8.72 26 MET E N 1
ATOM 1417 C CA . MET E 1 27 ? 24.694 -31.135 19.478 1.00 8.84 26 MET E CA 1
ATOM 1418 C C . MET E 1 27 ? 25.256 -31.809 18.229 1.00 12.25 26 MET E C 1
ATOM 1419 O O . MET E 1 27 ? 25.815 -32.867 18.296 1.00 6.86 26 MET E O 1
ATOM 1424 N N . LEU E 1 28 ? 25.044 -31.149 17.080 1.00 6.78 27 LEU E N 1
ATOM 1425 C CA . LEU E 1 28 ? 25.613 -31.680 15.854 1.00 6.08 27 LEU E CA 1
ATOM 1426 C C . LEU E 1 28 ? 27.132 -31.748 15.999 1.00 10.29 27 LEU E C 1
ATOM 1427 O O . LEU E 1 28 ? 27.724 -32.605 15.463 1.00 8.47 27 LEU E O 1
ATOM 1432 N N . LYS E 1 29 ? 27.734 -30.766 16.668 1.00 7.66 28 LYS E N 1
ATOM 1433 C CA . LYS E 1 29 ? 29.161 -30.806 16.872 1.00 7.99 28 LYS E CA 1
ATOM 1434 C C . LYS E 1 29 ? 29.557 -32.002 17.737 1.00 7.28 28 LYS E C 1
ATOM 1435 O O . LYS E 1 29 ? 30.550 -32.575 17.527 1.00 11.16 28 LYS E O 1
ATOM 1441 N N . GLU E 1 30 ? 28.761 -32.301 18.729 1.00 8.06 29 GLU E N 1
ATOM 1442 C CA . GLU E 1 30 ? 29.009 -33.497 19.542 1.00 12.24 29 GLU E CA 1
ATOM 1443 C C . GLU E 1 30 ? 28.893 -34.779 18.707 1.00 12.84 29 GLU E C 1
ATOM 1444 O O . GLU E 1 30 ? 29.685 -35.714 18.871 1.00 10.02 29 GLU E O 1
ATOM 1450 N N . LEU E 1 31 ? 27.918 -34.821 17.806 1.00 7.26 30 LEU E N 1
ATOM 1451 C CA . LEU E 1 31 ? 27.793 -35.972 16.912 1.00 7.79 30 LEU E CA 1
ATOM 1452 C C . LEU E 1 31 ? 29.006 -36.077 15.981 1.00 9.91 30 LEU E C 1
ATOM 1453 O O . LEU E 1 31 ? 29.491 -37.182 15.703 1.00 8.55 30 LEU E O 1
ATOM 1458 N N . GLU E 1 32 ? 29.502 -34.929 15.514 1.00 5.62 31 GLU E N 1
ATOM 1459 C CA . GLU E 1 32 ? 30.665 -34.913 14.633 1.00 6.61 31 GLU E CA 1
ATOM 1460 C C . GLU E 1 32 ? 31.885 -35.493 15.344 1.00 12.33 31 GLU E C 1
ATOM 1461 O O . GLU E 1 32 ? 32.722 -36.160 14.717 1.00 10.87 31 GLU E O 1
ATOM 1467 N N . LYS E 1 33 ? 31.986 -35.266 16.619 1.00 6.74 32 LYS E N 1
ATOM 1468 C CA . LYS E 1 33 ? 33.113 -35.861 17.341 1.00 7.02 32 LYS E CA 1
ATOM 1469 C C . LYS E 1 33 ? 33.059 -37.399 17.361 1.00 11.09 32 LYS E C 1
ATOM 1470 O O . LYS E 1 33 ? 34.094 -38.066 17.431 1.00 11.64 32 LYS E O 1
ATOM 1476 N N . GLN E 1 34 ? 31.859 -37.959 17.325 1.00 5.80 33 GLN E N 1
ATOM 1477 C CA . GLN E 1 34 ? 31.709 -39.411 17.416 1.00 8.63 33 GLN E CA 1
ATOM 1478 C C . GLN E 1 34 ? 32.058 -40.108 16.113 1.00 14.81 33 GLN E C 1
#

Sequence (165 aa):
TTQEYLLKEIMKLLKEQQIKLLKEQIKMLKELEKQTQEYLLKEIMKLLKEQIKLLKEQIKMMLKELEKQTQEYLLKEIMKLLKEQIKLLKEQIKMLKELEKQTQEYLLKEIMKLLKEQIKLLKEQQIKMMLKELEKQTQEYLLKEIMKLLKEQIKLLKEQIKMLKELEKQ

Solvent-accessible surface area: 9472 Å² total; per-residue (Å²): 103,64,80,133,6,10,87,34,10,25,124,24,6,115,46,10,15,119,10,9,107,63,8,10,136,4,10,93,72,21,45,185,138,93,35,69,127,1,9,101,40,10,27,125,24,6,112,53,7,15,138,16,9,110,56,7,10,112,11,9,89,66,24,31,183,124,97,60,77,138,5,7,98,35,10,26,126,24,5,108,56,7,16,119,8,10,102,58,6,10,151,24,11,94,61,24,51,152,125,100,22,75,133,6,3,96,33,10,28,128,24,5,117,60,7,15,138,10,10,111,64,11,10,135,18,10,97,61,22,60,157,121,107,63,75,132,6,5,91,32,9,26,124,24,5,115,51,7,15,135,9,10,98,62,5,9,130,7,9,89,71,25,60,172,129

Radius of gyration: 16.68 Å; Cα contacts (8 Å, |Δi|>4): 182; chains: 5; bounding box: 41×50×22 Å

B-factor: mean 16.23, std 11.97, range [2.76, 62.81]